Protein AF-A0ABD0N2B0-F1 (afdb_monomer)

Foldseek 3Di:
DDDDDDPPPDDDDDDDDDDDDDQPWDKDKPDPDADWDDDPPDDPPDATARDPPDPHGGDIDIDGPSDDD

Organism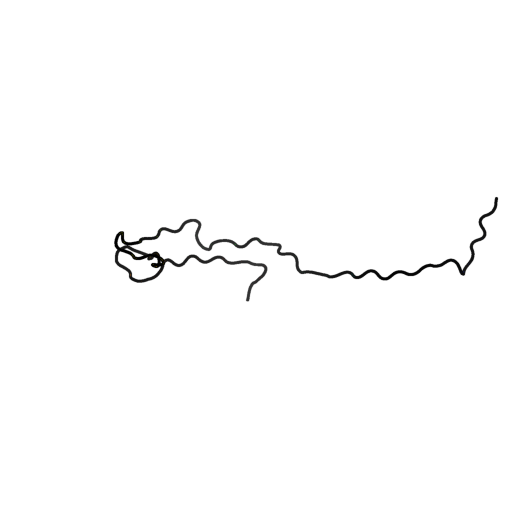: Cirrhinus mrigala (NCBI:txid683832)

Nearest PDB structures (foldseek):
  5t4m-assembly1_A  TM=9.505E-01  e=1.561E-02  Homo sapiens
  5t4n-assembly1_A  TM=9.551E-01  e=1.561E-02  Homo sapiens
  5t4m-assembly2_B  TM=9.468E-01  e=2.318E-02  Homo sapiens
  6e8f-assembly1_A  TM=9.353E-01  e=3.441E-02  Homo sapiens
  5t4n-assembly2_B  TM=9.403E-01  e=7.582E-02  Homo sapiens

pLDDT: mean 87.95, std 11.77, range [46.22, 97.75]

Solvent-accessible surface area (backbone atoms only — not comparable to full-atom values): 5076 Å² total; per-residue (Å²): 138,82,88,75,88,58,94,82,77,78,86,87,84,89,82,88,83,81,91,71,88,74,79,87,46,78,70,40,60,80,58,98,72,85,73,71,33,71,65,91,84,56,58,89,93,61,75,47,11,57,37,94,87,45,95,46,63,50,85,86,56,72,53,38,75,74,68,67,131

Mean predicted aligned error: 9.82 Å

Secondary structure (DSSP, 8-state):
------TT------------PPP-S--EESSS----B--TTPPTTPPPBSSTT--PBP---EE-GGG--

Radius of gyration: 29.61 Å; Cα contacts (8 Å, |Δi|>4): 54; chains: 1; bounding box: 54×36×77 Å

Sequence (69 aa):
AFQVNNPDQFATTTVILTVVISSNFPPTFEKPSYEGFISEDAGVDSMVLESKTSNRPLRVKATDQDFSD

Structure (mmCIF, N/CA/C/O backbone):
data_AF-A0ABD0N2B0-F1
#
_entry.id   AF-A0ABD0N2B0-F1
#
loop_
_atom_site.group_PDB
_atom_site.id
_atom_site.type_symbol
_atom_site.label_atom_id
_atom_site.label_alt_id
_atom_site.label_comp_id
_atom_site.label_asym_id
_atom_site.label_entity_id
_atom_site.label_seq_id
_atom_site.pdbx_PDB_ins_code
_atom_site.Cartn_x
_atom_site.Cartn_y
_atom_site.Cartn_z
_atom_site.occupancy
_atom_site.B_iso_or_equiv
_atom_site.auth_seq_id
_atom_site.auth_comp_id
_atom_site.auth_asym_id
_atom_site.auth_atom_id
_atom_site.pdbx_PDB_model_num
ATOM 1 N N . ALA A 1 1 ? 33.817 -22.490 -54.376 1.00 46.22 1 ALA A N 1
ATOM 2 C CA . ALA A 1 1 ? 32.592 -21.713 -54.649 1.00 46.22 1 ALA A CA 1
ATOM 3 C C . ALA A 1 1 ? 32.846 -20.274 -54.219 1.00 46.22 1 ALA A C 1
ATOM 5 O O . ALA A 1 1 ? 33.420 -20.093 -53.153 1.00 46.22 1 ALA A O 1
ATOM 6 N N . PHE A 1 2 ? 32.498 -19.286 -55.045 1.00 58.75 2 PHE A N 1
ATOM 7 C CA . PHE A 1 2 ? 32.666 -17.865 -54.726 1.00 58.75 2 PHE A CA 1
ATOM 8 C C . PHE A 1 2 ? 31.296 -17.268 -54.399 1.00 58.75 2 PHE A C 1
ATOM 10 O O . PHE A 1 2 ? 30.373 -17.397 -55.199 1.00 58.75 2 PHE A O 1
ATOM 17 N N . GLN A 1 3 ? 31.156 -16.647 -53.226 1.00 62.34 3 GLN A N 1
ATOM 18 C CA . GLN A 1 3 ? 29.996 -15.811 -52.919 1.00 62.34 3 GLN A CA 1
ATOM 19 C C . GLN A 1 3 ? 30.187 -14.465 -53.620 1.00 62.34 3 GLN A C 1
ATOM 21 O O . GLN A 1 3 ? 31.191 -13.789 -53.401 1.00 62.34 3 GLN A O 1
ATOM 26 N N . VAL A 1 4 ? 29.231 -14.084 -54.465 1.00 66.38 4 VAL A N 1
ATOM 27 C CA . VAL A 1 4 ? 29.195 -12.766 -55.105 1.00 66.38 4 VAL A CA 1
ATOM 28 C C . VAL A 1 4 ? 28.337 -11.866 -54.219 1.00 66.38 4 VAL A C 1
ATOM 30 O O . VAL A 1 4 ? 27.174 -12.184 -53.988 1.00 66.38 4 VAL A O 1
ATOM 33 N N . ASN A 1 5 ? 28.897 -10.779 -53.683 1.00 68.25 5 ASN A N 1
ATOM 34 C CA . ASN A 1 5 ? 28.097 -9.782 -52.967 1.00 68.25 5 ASN A CA 1
ATOM 35 C C . ASN A 1 5 ? 27.135 -9.124 -53.967 1.00 68.25 5 ASN A C 1
ATOM 37 O O . ASN A 1 5 ? 27.580 -8.394 -54.852 1.00 68.25 5 ASN A O 1
ATOM 41 N N . ASN A 1 6 ? 25.837 -9.416 -53.847 1.00 72.31 6 ASN A N 1
ATOM 42 C CA . ASN A 1 6 ? 24.790 -8.784 -54.641 1.00 72.31 6 ASN A CA 1
ATOM 43 C C . ASN A 1 6 ? 24.291 -7.526 -53.901 1.00 72.31 6 ASN A C 1
ATOM 45 O O . ASN A 1 6 ? 23.733 -7.674 -52.812 1.00 72.31 6 ASN A O 1
ATOM 49 N N . PRO A 1 7 ? 24.456 -6.315 -54.463 1.00 67.19 7 PRO A N 1
ATOM 50 C CA . PRO A 1 7 ? 23.967 -5.082 -53.843 1.00 67.19 7 PRO A CA 1
ATOM 51 C C . PRO A 1 7 ? 22.439 -5.049 -53.637 1.00 67.19 7 PRO A C 1
ATOM 53 O O . PRO A 1 7 ? 21.970 -4.274 -52.808 1.00 67.19 7 PRO A O 1
ATOM 56 N N . ASP A 1 8 ? 21.682 -5.926 -54.305 1.00 72.50 8 ASP A N 1
ATOM 57 C CA . ASP A 1 8 ? 20.220 -6.019 -54.201 1.00 72.50 8 ASP A CA 1
ATOM 58 C C . ASP A 1 8 ? 19.730 -7.057 -53.167 1.00 72.50 8 ASP A C 1
ATOM 60 O O . ASP A 1 8 ? 18.529 -7.298 -53.038 1.00 72.50 8 ASP A O 1
ATOM 64 N N . GLN A 1 9 ? 20.628 -7.699 -52.407 1.00 79.69 9 GLN A N 1
ATOM 65 C CA . GLN A 1 9 ? 20.249 -8.593 -51.304 1.00 79.69 9 GLN A CA 1
ATOM 66 C C . GLN A 1 9 ? 20.088 -7.822 -49.991 1.00 79.69 9 GLN A C 1
ATOM 68 O O . GLN A 1 9 ? 20.969 -7.827 -49.132 1.00 79.69 9 GLN A O 1
ATOM 73 N N . PHE A 1 10 ? 18.925 -7.204 -49.798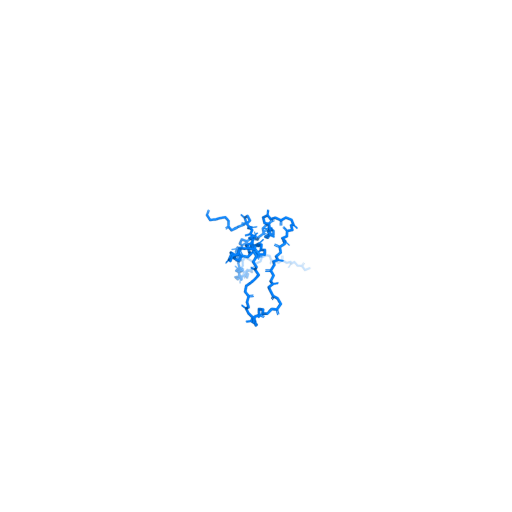 1.00 79.62 10 PHE A N 1
ATOM 74 C CA . PHE A 1 10 ? 18.518 -6.692 -48.493 1.00 79.62 10 PHE A CA 1
ATOM 75 C C . PHE A 1 10 ? 17.084 -7.105 -48.161 1.00 79.62 10 PHE A C 1
ATOM 77 O O . PHE A 1 10 ? 16.245 -7.308 -49.036 1.00 79.62 10 PHE A O 1
ATOM 84 N N . ALA A 1 11 ? 16.812 -7.237 -46.868 1.00 84.56 11 ALA A N 1
ATOM 85 C CA . ALA A 1 11 ? 15.477 -7.434 -46.332 1.00 84.56 11 ALA A CA 1
ATOM 86 C C . ALA A 1 11 ? 15.259 -6.412 -45.217 1.00 84.56 11 ALA A C 1
ATOM 88 O O . ALA A 1 11 ? 16.171 -6.120 -44.441 1.00 84.56 11 ALA A O 1
ATOM 89 N N . THR A 1 12 ? 14.050 -5.869 -45.132 1.00 91.25 12 THR A N 1
ATOM 90 C CA . THR A 1 12 ? 13.667 -4.916 -44.089 1.00 91.25 12 THR A CA 1
ATOM 91 C C . THR A 1 12 ? 12.526 -5.504 -43.277 1.00 91.25 12 THR A C 1
ATOM 93 O O . THR A 1 12 ? 11.649 -6.177 -43.812 1.00 91.25 12 THR A O 1
ATOM 96 N N . THR A 1 13 ? 12.540 -5.249 -41.975 1.00 92.94 13 THR A N 1
ATOM 97 C CA . THR A 1 13 ? 11.460 -5.612 -41.059 1.00 92.94 13 THR A CA 1
ATOM 98 C C . THR A 1 13 ? 11.191 -4.448 -40.114 1.00 92.94 13 THR A C 1
ATOM 100 O O . THR A 1 13 ? 12.040 -3.571 -39.942 1.00 92.94 13 THR A O 1
ATOM 103 N N . THR A 1 14 ? 10.007 -4.425 -39.514 1.00 92.94 14 THR A N 1
ATO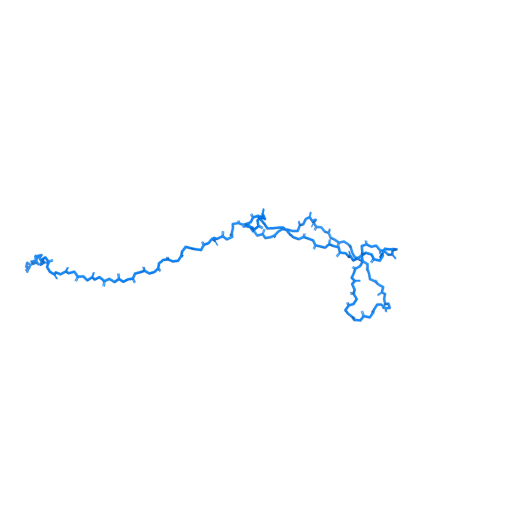M 104 C CA . THR A 1 14 ? 9.606 -3.390 -38.562 1.00 92.94 14 THR A CA 1
ATOM 105 C C . THR A 1 14 ? 9.721 -3.930 -37.145 1.00 92.94 14 THR A C 1
ATOM 107 O O . THR A 1 14 ? 9.147 -4.967 -36.821 1.00 92.94 14 THR A O 1
ATOM 110 N N . VAL A 1 15 ? 10.434 -3.201 -36.288 1.00 92.81 15 VAL A N 1
ATOM 111 C CA . VAL A 1 15 ? 10.502 -3.462 -34.848 1.00 92.81 15 VAL A CA 1
ATOM 112 C C . VAL A 1 15 ? 9.802 -2.317 -34.135 1.00 92.81 15 VAL A C 1
ATOM 114 O O . VAL A 1 15 ? 10.114 -1.152 -34.374 1.00 92.81 15 VAL A O 1
ATOM 117 N N . ILE A 1 16 ? 8.858 -2.650 -33.261 1.00 91.38 16 ILE A N 1
ATOM 118 C CA . ILE A 1 16 ? 8.194 -1.676 -32.398 1.00 91.38 16 ILE A CA 1
ATOM 119 C C . ILE A 1 16 ? 8.838 -1.787 -31.021 1.00 91.38 16 ILE A C 1
ATOM 121 O O . ILE A 1 16 ? 8.748 -2.830 -30.377 1.00 91.38 16 ILE A O 1
ATOM 125 N N . LEU A 1 17 ? 9.498 -0.716 -30.584 1.00 88.75 17 LEU A N 1
ATOM 126 C CA . LEU A 1 17 ? 10.023 -0.597 -29.230 1.00 88.75 17 LEU A CA 1
ATOM 127 C C . LEU A 1 17 ? 9.123 0.353 -28.450 1.00 88.75 17 LEU A C 1
ATOM 129 O O . LEU A 1 17 ? 9.018 1.533 -28.783 1.00 88.75 17 LEU A O 1
ATOM 133 N N . THR A 1 18 ? 8.483 -0.159 -27.407 1.00 87.12 18 THR A N 1
ATOM 134 C CA . THR A 1 18 ? 7.702 0.657 -26.478 1.00 87.12 18 THR A CA 1
ATOM 135 C C . THR A 1 18 ? 8.551 0.934 -25.250 1.00 87.12 18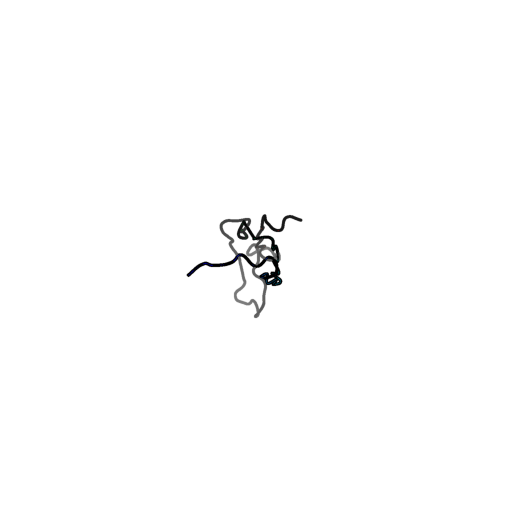 THR A C 1
ATOM 137 O O . THR A 1 18 ? 8.914 0.012 -24.522 1.00 87.12 18 THR A O 1
ATOM 140 N N . VAL A 1 19 ? 8.871 2.205 -25.018 1.00 83.56 19 VAL A N 1
ATOM 141 C CA . VAL A 1 19 ? 9.539 2.631 -23.787 1.00 83.56 19 VAL A CA 1
ATOM 142 C C . VAL A 1 19 ? 8.466 2.827 -22.723 1.00 83.56 19 VAL A C 1
ATOM 144 O O . VAL A 1 19 ? 7.609 3.698 -22.857 1.00 83.56 19 VAL A O 1
ATOM 147 N N . VAL A 1 20 ? 8.504 1.995 -21.686 1.00 81.44 20 VAL A N 1
ATOM 148 C CA . VAL A 1 20 ? 7.668 2.133 -20.489 1.00 81.44 20 VAL A CA 1
ATOM 149 C C . VAL A 1 20 ? 8.538 2.608 -19.333 1.00 81.44 20 VAL A C 1
ATOM 151 O O . VAL A 1 20 ? 9.691 2.194 -19.216 1.00 81.44 20 VAL A O 1
ATOM 154 N N . ILE A 1 21 ? 7.999 3.482 -18.485 1.00 75.88 21 ILE A N 1
ATOM 155 C CA . ILE A 1 21 ?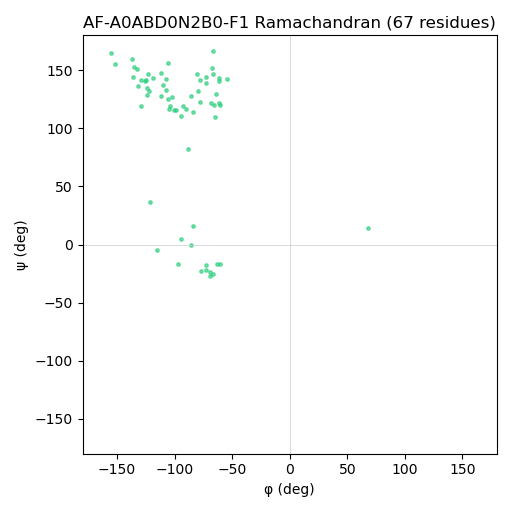 8.667 3.861 -17.239 1.00 75.88 21 ILE A CA 1
ATOM 156 C C . ILE A 1 21 ? 8.649 2.625 -16.336 1.00 75.88 21 ILE A C 1
ATOM 158 O O . ILE A 1 21 ? 7.584 2.071 -16.061 1.00 75.88 21 ILE A O 1
ATOM 162 N N . SER A 1 22 ? 9.823 2.160 -15.917 1.00 75.75 22 SER A N 1
ATOM 163 C CA . SER A 1 22 ? 9.933 1.129 -14.891 1.00 75.75 22 SER A CA 1
ATOM 164 C C . SER A 1 22 ? 9.754 1.766 -13.520 1.00 75.75 22 SER A C 1
ATOM 166 O O . SER A 1 22 ? 10.405 2.768 -13.227 1.00 75.75 22 SER A O 1
ATOM 168 N N . SER A 1 23 ? 8.910 1.166 -12.679 1.00 80.75 23 SER A N 1
ATOM 169 C CA . SER A 1 23 ? 8.896 1.489 -11.253 1.00 80.75 23 SER A CA 1
ATOM 170 C C . SER A 1 23 ? 10.229 1.048 -10.647 1.00 80.75 23 SER A C 1
ATOM 172 O O . SER A 1 23 ? 10.611 -0.120 -10.759 1.00 80.75 23 SER A O 1
ATOM 174 N N . ASN A 1 24 ? 10.973 1.998 -10.089 1.00 85.31 24 ASN A N 1
ATOM 175 C CA . ASN A 1 24 ? 12.265 1.758 -9.455 1.00 85.31 24 ASN A CA 1
ATOM 176 C C . ASN A 1 24 ? 12.128 1.616 -7.935 1.00 85.31 24 ASN A C 1
ATOM 178 O O . ASN A 1 24 ? 13.039 1.095 -7.288 1.00 85.31 24 ASN A O 1
ATOM 182 N N . PHE A 1 25 ? 11.003 2.054 -7.368 1.00 87.62 25 PHE A N 1
ATOM 183 C CA . PHE A 1 25 ? 10.753 2.080 -5.938 1.00 87.62 25 PHE A CA 1
ATOM 184 C C . PHE A 1 25 ? 9.407 1.421 -5.627 1.00 87.62 25 PHE A C 1
ATOM 186 O O . PHE A 1 25 ? 8.373 1.899 -6.072 1.00 87.62 25 PHE A O 1
ATOM 193 N N . PRO A 1 26 ? 9.372 0.335 -4.837 1.00 88.75 26 PRO A N 1
ATOM 194 C CA . PRO A 1 26 ? 8.099 -0.210 -4.391 1.00 88.75 26 PRO A CA 1
ATOM 195 C C . PRO A 1 26 ? 7.403 0.772 -3.428 1.00 88.75 26 PRO A C 1
ATOM 197 O O . PRO A 1 26 ? 8.084 1.490 -2.685 1.00 88.75 26 PRO A O 1
ATOM 200 N N . PRO A 1 27 ? 6.062 0.762 -3.352 1.00 92.62 27 PRO A N 1
ATOM 201 C CA . PRO A 1 27 ? 5.331 1.582 -2.399 1.00 92.62 27 PRO A CA 1
ATOM 202 C C . PRO A 1 27 ? 5.703 1.199 -0.964 1.00 92.62 27 PRO A C 1
ATOM 204 O O . PRO A 1 27 ? 5.847 0.024 -0.619 1.00 92.62 27 PRO A O 1
ATOM 207 N N . THR A 1 28 ? 5.824 2.203 -0.101 1.00 94.25 28 THR A N 1
ATOM 208 C CA . THR A 1 28 ? 6.190 2.031 1.310 1.00 94.25 28 THR A CA 1
ATOM 209 C C . THR A 1 28 ? 5.146 2.665 2.218 1.00 94.25 28 THR A C 1
ATOM 211 O O . THR A 1 28 ? 4.594 3.717 1.903 1.00 94.25 28 THR A O 1
ATOM 214 N N . PHE A 1 29 ? 4.845 2.026 3.349 1.00 96.69 29 PHE A N 1
ATOM 215 C CA . PHE A 1 29 ? 3.965 2.611 4.362 1.00 96.69 29 PHE A CA 1
ATOM 216 C C . PHE A 1 29 ? 4.672 3.742 5.115 1.00 96.69 29 PHE A C 1
ATOM 218 O O . PHE A 1 29 ? 5.855 3.639 5.430 1.00 96.69 29 PHE A O 1
ATOM 225 N N . GLU A 1 30 ? 3.930 4.791 5.475 1.00 95.25 30 GLU A N 1
ATOM 226 C CA . GLU A 1 30 ? 4.476 5.918 6.248 1.00 95.25 30 GLU A CA 1
ATOM 227 C C . GLU A 1 30 ? 4.878 5.527 7.679 1.00 95.25 30 GLU A C 1
ATOM 229 O O . GLU A 1 30 ? 5.724 6.184 8.286 1.00 95.25 30 GLU A O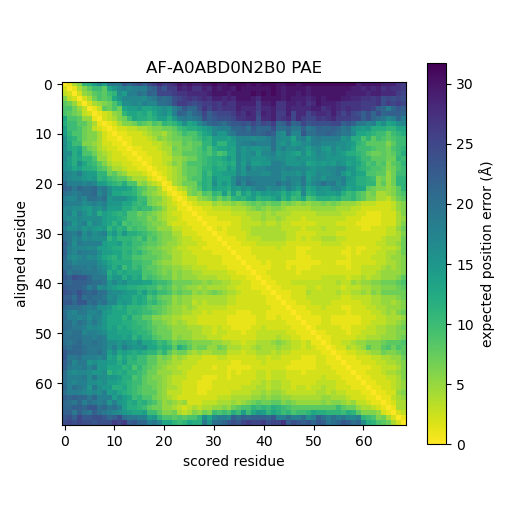 1
ATOM 234 N N . LYS A 1 31 ? 4.259 4.480 8.244 1.00 96.06 31 LYS A N 1
ATOM 235 C CA . LYS A 1 31 ? 4.581 3.955 9.577 1.00 96.06 31 LYS A CA 1
ATOM 236 C C . LYS A 1 31 ? 4.963 2.476 9.493 1.00 96.06 31 LYS A C 1
ATOM 238 O O . LYS A 1 31 ? 4.376 1.744 8.698 1.00 96.06 31 LYS A O 1
ATOM 243 N N . PRO A 1 32 ? 5.883 2.008 10.356 1.00 95.62 32 PRO A N 1
ATOM 244 C CA . PRO A 1 32 ? 6.288 0.603 10.391 1.00 95.62 32 PRO A CA 1
ATOM 245 C C . PRO A 1 32 ? 5.212 -0.319 10.982 1.00 95.62 32 PRO A C 1
ATOM 247 O O . PRO A 1 32 ? 5.224 -1.521 10.731 1.00 95.62 32 PRO A O 1
ATOM 250 N N . SER A 1 33 ? 4.289 0.225 11.777 1.00 96.94 33 SER A N 1
ATOM 251 C CA . SER A 1 33 ? 3.165 -0.501 12.361 1.00 96.94 33 SER A CA 1
ATOM 252 C C . SER A 1 33 ? 1.976 0.431 12.594 1.00 96.94 33 SER A C 1
ATOM 254 O O . SER A 1 33 ? 2.127 1.649 12.736 1.00 96.94 33 SER A O 1
ATOM 256 N N . TYR A 1 34 ? 0.783 -0.160 12.624 1.00 97.06 34 TYR A N 1
ATOM 257 C CA . TYR A 1 34 ? -0.479 0.522 12.885 1.00 97.06 34 TYR A CA 1
ATOM 258 C C . TYR A 1 34 ? -1.254 -0.278 13.929 1.00 97.06 34 TYR A C 1
ATOM 260 O O . TYR A 1 34 ? -1.325 -1.502 13.847 1.00 97.06 34 TYR A O 1
ATOM 268 N N . GLU A 1 35 ? -1.833 0.420 14.896 1.00 97.31 35 GLU A N 1
ATOM 269 C CA . GLU A 1 35 ? -2.767 -0.147 15.863 1.00 97.31 35 GLU A CA 1
ATOM 270 C C . GLU A 1 35 ? -4.155 0.414 15.565 1.00 97.31 35 GLU A C 1
ATOM 272 O O . GLU A 1 35 ? -4.297 1.598 15.253 1.00 97.31 35 GLU A O 1
ATOM 277 N N . GLY A 1 36 ? -5.165 -0.448 15.620 1.00 96.94 36 GLY A N 1
ATOM 278 C CA . GLY A 1 36 ? -6.541 -0.099 15.312 1.00 96.94 36 GLY A CA 1
ATOM 279 C C . GLY A 1 36 ? -7.499 -0.679 16.335 1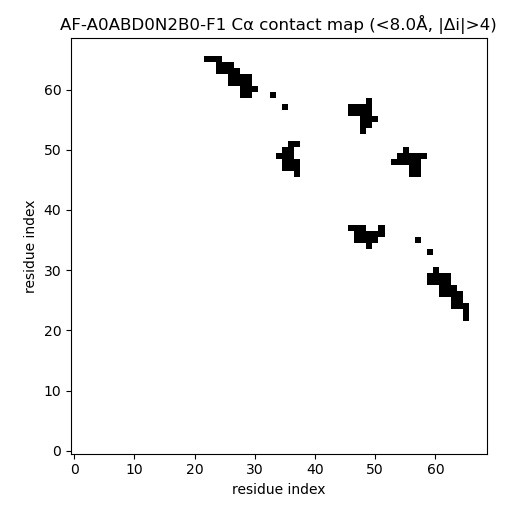.00 96.94 36 GLY A C 1
ATOM 280 O O . GLY A 1 36 ? -7.232 -1.716 16.940 1.00 96.94 36 GLY A O 1
ATOM 281 N N . PHE A 1 37 ? -8.629 -0.005 16.506 1.00 97.50 37 PHE A N 1
ATOM 282 C CA . PHE A 1 37 ? -9.661 -0.395 17.455 1.00 97.50 37 PHE A CA 1
ATOM 283 C C . PHE A 1 37 ? -10.986 -0.561 16.726 1.00 97.50 37 PHE A C 1
ATOM 285 O O . PHE A 1 37 ? -11.369 0.279 15.916 1.00 97.50 37 PHE A O 1
ATOM 292 N N . ILE A 1 38 ? -11.695 -1.643 17.021 1.00 96.50 38 ILE A N 1
ATOM 293 C CA . ILE A 1 38 ? -13.053 -1.873 16.539 1.00 96.50 38 ILE A CA 1
ATOM 294 C C . ILE A 1 38 ? -13.886 -2.402 17.697 1.00 96.50 38 ILE A C 1
ATOM 296 O O . ILE A 1 38 ? -13.373 -3.112 18.564 1.00 96.50 38 ILE A O 1
ATOM 300 N N . SER A 1 39 ? -15.147 -1.995 17.737 1.00 95.25 39 SER A N 1
ATOM 301 C CA . SER A 1 39 ? -16.074 -2.455 18.760 1.00 95.25 39 SER A CA 1
ATOM 302 C C . SER A 1 39 ? -16.613 -3.840 18.403 1.00 95.25 39 SER A C 1
ATOM 304 O O . SER A 1 39 ? -16.768 -4.161 17.228 1.00 95.25 39 SER A O 1
ATOM 306 N N . GLU A 1 40 ? -16.885 -4.677 19.401 1.00 95.75 40 GLU A N 1
ATOM 307 C CA . GLU A 1 40 ? -17.393 -6.041 19.177 1.00 95.75 40 GLU A CA 1
ATOM 308 C C . GLU A 1 40 ? -18.829 -6.068 18.635 1.00 95.75 40 GLU A C 1
ATOM 310 O O . GLU A 1 40 ? -19.236 -7.025 17.983 1.00 95.75 40 GLU A O 1
ATOM 315 N N . ASP A 1 41 ? -19.583 -5.001 18.887 1.00 95.94 41 ASP A N 1
ATOM 316 C CA . ASP A 1 41 ? -20.937 -4.769 18.387 1.00 95.94 41 ASP A CA 1
ATOM 317 C C . ASP A 1 41 ? -20.954 -4.125 16.990 1.00 95.94 41 ASP A C 1
ATOM 319 O O . ASP A 1 41 ? -22.026 -3.874 16.435 1.00 95.94 41 ASP A O 1
ATOM 323 N N . ALA A 1 42 ? -19.781 -3.851 16.408 1.00 95.12 42 ALA A N 1
ATOM 324 C CA . ALA A 1 42 ? -19.681 -3.249 15.093 1.00 95.12 42 ALA A CA 1
ATOM 325 C C . ALA A 1 42 ? -20.267 -4.189 14.028 1.00 95.12 42 ALA A C 1
ATOM 327 O O . ALA A 1 42 ? -19.914 -5.366 13.933 1.00 95.12 42 ALA A O 1
ATOM 328 N N . GLY A 1 43 ? -21.161 -3.652 13.197 1.00 97.25 43 GLY A N 1
ATOM 329 C CA . GLY A 1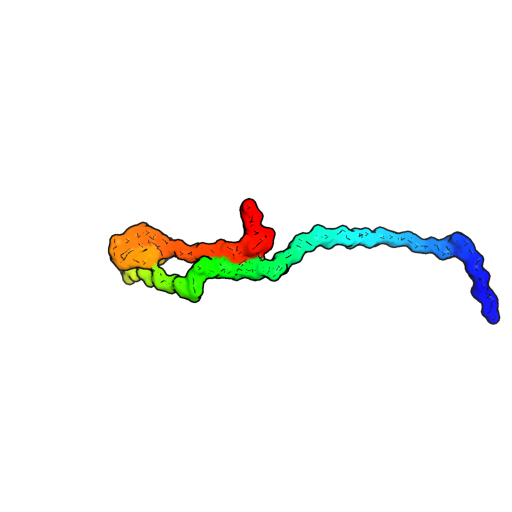 43 ? -21.717 -4.387 12.065 1.00 97.25 43 GLY A CA 1
ATOM 330 C C . GLY A 1 43 ? -20.660 -4.697 11.001 1.00 97.25 43 GLY A C 1
ATOM 331 O O . GLY A 1 43 ? -19.572 -4.113 10.985 1.00 97.25 43 GLY A O 1
ATOM 332 N N . VAL A 1 44 ? -21.005 -5.590 10.073 1.00 97.19 44 VAL A N 1
ATOM 333 C CA . VAL A 1 44 ? -20.180 -5.874 8.887 1.00 97.19 44 VAL A CA 1
ATOM 334 C C . VAL A 1 44 ? -19.887 -4.570 8.132 1.00 97.19 44 VAL A C 1
ATOM 336 O O . VAL A 1 44 ? -20.728 -3.674 8.089 1.00 97.19 44 VAL A O 1
ATOM 339 N N . ASP A 1 45 ? -18.674 -4.462 7.588 1.00 96.56 45 ASP A N 1
ATOM 340 C CA . ASP A 1 45 ? -18.156 -3.294 6.857 1.00 96.56 45 ASP A CA 1
ATOM 341 C C . ASP A 1 45 ? -17.928 -2.022 7.699 1.00 96.56 45 ASP A C 1
ATOM 343 O O . ASP A 1 45 ? -17.690 -0.938 7.161 1.00 96.56 45 ASP A O 1
ATOM 347 N N . SER A 1 46 ? -17.932 -2.139 9.031 1.00 96.00 46 SER A N 1
ATOM 348 C CA . SER A 1 46 ? -17.561 -1.034 9.922 1.00 96.00 46 SER A CA 1
ATOM 349 C C . SER A 1 46 ? -16.079 -0.661 9.809 1.00 96.00 46 SER A C 1
ATOM 351 O O . SER A 1 46 ? -15.206 -1.511 9.624 1.00 96.00 46 SER A O 1
ATOM 353 N N . MET A 1 47 ? -15.774 0.629 9.973 1.00 96.50 47 MET A N 1
ATOM 354 C CA . MET A 1 47 ? -14.398 1.127 9.926 1.00 96.50 47 MET A CA 1
ATOM 355 C C . MET A 1 47 ? -13.639 0.844 11.225 1.00 96.50 47 MET A C 1
ATOM 357 O O . MET A 1 47 ? -14.164 1.023 12.323 1.00 96.50 47 MET A O 1
ATOM 361 N N . VAL A 1 48 ? -12.360 0.490 11.091 1.00 97.31 48 VAL A N 1
ATOM 362 C CA . VAL A 1 48 ? -11.411 0.460 12.213 1.00 97.31 48 VAL A CA 1
ATOM 363 C C . VAL A 1 48 ? -11.063 1.895 12.604 1.00 97.31 48 VAL A C 1
ATOM 365 O O . VAL A 1 48 ? -10.858 2.733 11.730 1.00 97.31 48 VAL A O 1
ATOM 368 N N . LEU A 1 49 ? -10.981 2.178 13.901 1.00 97.75 49 LEU A N 1
ATOM 369 C CA . LEU A 1 49 ? -10.767 3.508 14.470 1.00 97.75 49 LEU A CA 1
ATOM 370 C C . LEU A 1 49 ? -9.341 3.681 15.012 1.00 97.75 49 LEU A C 1
ATOM 372 O O . LEU A 1 49 ? -8.673 2.710 15.371 1.00 97.75 49 LEU A O 1
ATOM 376 N N . GLU A 1 50 ? -8.882 4.932 15.100 1.00 97.06 50 GLU A N 1
ATOM 377 C CA . GLU A 1 50 ? -7.552 5.292 15.627 1.00 97.06 50 GLU A CA 1
ATOM 378 C C . GLU A 1 50 ? -7.413 5.065 17.139 1.00 97.06 50 GLU A C 1
ATOM 380 O O . GLU A 1 50 ? -6.308 4.877 17.642 1.00 97.06 50 GLU A O 1
ATOM 385 N N . SER A 1 51 ? -8.516 5.124 17.888 1.00 96.19 51 SER A N 1
ATOM 386 C CA . SER A 1 51 ? -8.524 4.880 19.331 1.00 96.19 51 SER A CA 1
ATOM 387 C C . SER A 1 51 ? -9.901 4.418 19.800 1.00 96.19 51 SER A C 1
ATOM 389 O O . SER A 1 51 ? -10.903 4.625 19.120 1.00 96.19 51 SER A O 1
ATOM 391 N N . LYS A 1 52 ? -9.973 3.858 21.013 1.00 94.88 52 LYS A N 1
ATOM 392 C CA . LYS A 1 52 ? -11.238 3.431 21.642 1.00 94.88 52 LYS A CA 1
ATOM 393 C C . LYS A 1 52 ? -12.230 4.570 21.918 1.00 94.88 52 LYS A C 1
ATOM 395 O O . LYS A 1 52 ? -13.387 4.302 22.208 1.00 94.88 52 LYS A O 1
ATOM 400 N N . THR A 1 53 ? -11.776 5.823 21.902 1.00 94.19 53 THR A N 1
ATOM 401 C CA . THR A 1 53 ? -12.585 7.006 22.253 1.00 94.19 53 THR A CA 1
ATOM 402 C C . THR A 1 53 ? -12.805 7.951 21.075 1.00 94.19 53 THR A C 1
ATOM 404 O O . THR A 1 53 ? -13.501 8.955 21.213 1.00 94.19 53 THR A O 1
ATOM 407 N N . SER A 1 54 ? -12.191 7.665 19.928 1.00 92.31 54 SER A N 1
ATOM 408 C CA . SER A 1 54 ? -12.219 8.514 18.746 1.00 92.31 54 SER A CA 1
ATOM 409 C C . SER A 1 54 ? -13.093 7.884 17.676 1.00 92.31 54 SER A C 1
ATOM 411 O O . SER A 1 54 ? -12.884 6.736 17.314 1.00 92.31 54 SER A O 1
ATOM 413 N N . ASN A 1 55 ? -13.982 8.671 17.074 1.00 93.25 55 ASN A N 1
ATOM 414 C CA . ASN A 1 55 ? -14.740 8.250 15.890 1.00 93.25 55 ASN A CA 1
ATOM 415 C C . ASN A 1 55 ? -13.951 8.465 14.584 1.00 93.25 55 ASN A C 1
ATOM 417 O O 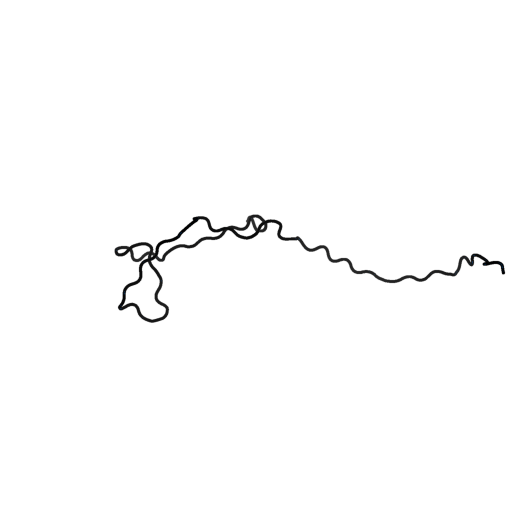. ASN A 1 55 ? -14.535 8.500 13.503 1.00 93.25 55 ASN A O 1
ATOM 421 N N . ARG A 1 56 ? -12.631 8.680 14.666 1.00 96.75 56 ARG A N 1
ATOM 422 C CA . ARG A 1 56 ? -11.773 8.845 13.488 1.00 96.75 56 ARG A CA 1
ATOM 423 C C . ARG A 1 56 ? -11.327 7.478 12.969 1.00 96.75 56 ARG A C 1
ATOM 425 O O . ARG A 1 56 ? -10.766 6.714 13.757 1.00 96.75 56 ARG A O 1
ATOM 432 N N . PRO A 1 57 ? -11.518 7.186 11.672 1.00 96.88 57 PRO A N 1
ATOM 433 C CA . PRO A 1 57 ? -11.009 5.965 11.064 1.00 96.88 57 PRO A CA 1
ATOM 434 C C . PRO A 1 57 ? -9.484 5.892 11.127 1.00 96.88 57 PRO A C 1
ATOM 436 O O . PRO A 1 57 ? -8.802 6.901 10.941 1.00 96.88 57 PRO A O 1
ATOM 439 N N . LEU A 1 58 ? -8.953 4.690 11.327 1.00 97.56 58 LEU A N 1
ATOM 440 C CA . LEU A 1 58 ? -7.529 4.413 11.260 1.00 97.56 58 LEU A CA 1
ATOM 441 C C . LEU A 1 58 ? -7.000 4.749 9.864 1.00 97.56 58 LEU A C 1
ATOM 443 O O . LEU A 1 58 ? -7.404 4.157 8.863 1.00 97.56 58 LEU A O 1
ATOM 447 N N . ARG A 1 59 ? -6.042 5.674 9.804 1.00 96.88 59 ARG A N 1
ATOM 448 C CA . ARG A 1 59 ? -5.408 6.080 8.551 1.00 96.88 59 ARG A CA 1
ATOM 449 C C . ARG A 1 59 ? -4.123 5.296 8.298 1.00 96.88 59 ARG A C 1
ATOM 451 O O . ARG A 1 59 ? -3.103 5.531 8.948 1.00 96.88 59 ARG A O 1
ATOM 458 N N . VAL A 1 60 ? -4.164 4.425 7.293 1.00 96.69 60 VAL A N 1
ATOM 459 C CA . VAL A 1 60 ? -2.992 3.737 6.735 1.00 96.69 60 VAL A CA 1
ATOM 460 C C . VAL A 1 60 ? -2.643 4.396 5.405 1.00 96.69 60 VAL A C 1
ATOM 462 O O . VAL A 1 60 ? -3.473 4.442 4.501 1.00 96.69 60 VAL A O 1
ATOM 465 N N . LYS A 1 61 ? -1.434 4.952 5.296 1.00 95.19 61 LYS A N 1
ATOM 466 C CA . LYS A 1 61 ? -0.968 5.647 4.091 1.00 95.19 61 LYS A CA 1
ATOM 467 C C . LYS A 1 61 ? 0.303 4.990 3.573 1.00 95.19 61 LYS A C 1
ATOM 469 O O . LYS A 1 61 ? 1.227 4.748 4.349 1.00 95.19 61 LYS A O 1
ATOM 474 N N . ALA A 1 62 ? 0.319 4.733 2.270 1.00 93.81 62 ALA A N 1
ATOM 475 C CA . ALA A 1 62 ? 1.499 4.333 1.526 1.00 93.81 62 ALA A CA 1
ATOM 476 C C . ALA A 1 62 ? 1.901 5.447 0.553 1.00 93.81 62 ALA A C 1
ATOM 478 O O . ALA A 1 62 ? 1.047 6.186 0.058 1.00 93.81 62 ALA A O 1
ATOM 479 N N . THR A 1 63 ? 3.199 5.570 0.316 1.00 92.25 63 THR A N 1
ATOM 480 C CA . THR A 1 63 ? 3.807 6.515 -0.619 1.00 92.25 63 THR A CA 1
ATOM 481 C C . THR A 1 63 ? 4.699 5.762 -1.584 1.00 92.25 63 THR A C 1
ATOM 483 O O . THR A 1 63 ? 5.422 4.851 -1.176 1.00 92.25 63 THR A O 1
ATOM 486 N N . ASP A 1 64 ? 4.669 6.174 -2.842 1.00 92.38 64 ASP A N 1
ATOM 487 C CA . ASP A 1 64 ? 5.493 5.619 -3.904 1.00 92.38 64 ASP A CA 1
ATOM 488 C C . ASP A 1 64 ? 6.287 6.760 -4.546 1.00 92.38 64 ASP A C 1
ATOM 490 O O . ASP A 1 64 ? 5.725 7.808 -4.867 1.00 92.38 64 ASP A O 1
ATOM 494 N N . GLN A 1 65 ? 7.605 6.586 -4.653 1.00 88.06 65 GLN A N 1
ATOM 495 C CA . GLN A 1 65 ? 8.494 7.624 -5.176 1.00 88.06 65 GLN A CA 1
ATOM 496 C C . GLN A 1 65 ? 8.425 7.731 -6.698 1.00 88.06 65 GLN A C 1
ATOM 498 O O . GLN A 1 65 ? 8.733 8.791 -7.233 1.00 88.06 65 GLN A O 1
ATOM 503 N N . ASP A 1 66 ? 8.004 6.671 -7.393 1.00 84.44 66 ASP A N 1
ATOM 504 C CA . ASP A 1 66 ? 7.846 6.703 -8.847 1.00 84.44 66 ASP A CA 1
ATOM 505 C C . ASP A 1 66 ? 6.622 7.530 -9.277 1.00 84.44 66 ASP A C 1
ATOM 507 O O . ASP A 1 66 ? 6.530 7.949 -10.431 1.00 84.44 66 ASP A O 1
ATOM 511 N N . PHE A 1 67 ? 5.693 7.788 -8.350 1.00 77.31 67 PHE A N 1
ATOM 512 C CA . PHE A 1 67 ? 4.432 8.496 -8.584 1.00 77.31 67 PHE A CA 1
ATOM 513 C C . PHE A 1 67 ? 4.310 9.753 -7.712 1.00 77.31 67 PHE A C 1
ATOM 515 O O . PHE A 1 67 ? 3.230 10.061 -7.211 1.00 77.31 67 PHE A O 1
ATOM 522 N N . SER A 1 68 ? 5.418 10.465 -7.489 1.00 66.12 68 SER A N 1
ATOM 523 C CA . SER A 1 68 ? 5.378 11.770 -6.824 1.00 66.12 68 SER A CA 1
ATOM 524 C C . SER A 1 68 ? 4.548 12.765 -7.648 1.00 66.12 68 SER A C 1
ATOM 526 O O . SER A 1 68 ? 4.885 12.994 -8.812 1.00 66.12 68 SER A O 1
ATOM 528 N N . ASP A 1 69 ? 3.495 13.323 -7.037 1.00 58.72 69 ASP A N 1
ATOM 529 C CA . ASP A 1 69 ? 2.639 14.390 -7.592 1.00 58.72 69 ASP A CA 1
ATOM 530 C C . ASP A 1 69 ? 3.426 15.645 -8.020 1.00 58.72 69 ASP A C 1
ATOM 532 O O . ASP A 1 69 ? 4.382 16.031 -7.300 1.00 58.72 69 ASP A O 1
#